Protein AF-A0A970M542-F1 (afdb_monomer_lite)

Sequence (84 aa):
MNELAQYLLENLFVDFQGEVTTDAVRAFLRHDESADSRALLQKIIEEKGIDELLEVLADLLTQEIGKVLDGPTIRGHLINYSEA

Foldseek 3Di:
DLVVLVVCLVVDFFADPDDDFLVVLLVVLVVDPDPVSVVVNVVCVVVVTCPVVRVVVRVVVSVVVSVVDDSVNSVVVVVVVVVD

Radius of gyration: 18.02 Å; chains: 1; bounding box: 34×23×47 Å

Structure (mmCIF, N/CA/C/O backbone):
data_AF-A0A970M542-F1
#
_entry.id   AF-A0A970M542-F1
#
loop_
_atom_site.group_PDB
_atom_site.id
_atom_site.type_symbol
_atom_site.label_atom_id
_atom_site.label_alt_id
_atom_site.label_comp_id
_atom_site.label_asym_id
_atom_site.label_entity_id
_atom_site.label_seq_id
_atom_site.pdbx_PDB_ins_code
_atom_site.Cartn_x
_atom_site.Cartn_y
_atom_site.Cartn_z
_atom_site.occupancy
_atom_site.B_iso_or_equiv
_atom_site.auth_seq_id
_atom_site.auth_comp_id
_atom_site.auth_asym_id
_atom_site.auth_atom_id
_atom_site.pdbx_PDB_model_num
ATOM 1 N N . MET A 1 1 ? 13.094 1.014 -25.163 1.00 87.38 1 MET A N 1
ATOM 2 C CA . MET A 1 1 ? 12.911 0.284 -23.885 1.00 87.38 1 MET A CA 1
ATOM 3 C C . MET A 1 1 ? 13.108 1.165 -22.664 1.00 87.38 1 MET A C 1
ATOM 5 O O . MET A 1 1 ? 12.304 1.030 -21.762 1.00 87.38 1 MET A O 1
ATOM 9 N N . ASN A 1 2 ? 14.098 2.064 -22.618 1.00 92.31 2 ASN A N 1
ATOM 10 C CA . ASN A 1 2 ? 14.267 2.956 -21.458 1.00 92.31 2 ASN A CA 1
ATOM 11 C C . ASN A 1 2 ? 13.055 3.882 -21.254 1.00 92.31 2 ASN A C 1
ATOM 13 O O . ASN A 1 2 ? 12.529 3.949 -20.155 1.00 92.31 2 ASN A O 1
ATOM 17 N N . GLU A 1 3 ? 12.559 4.512 -22.323 1.00 94.75 3 GLU A N 1
ATOM 18 C CA . GLU A 1 3 ? 11.349 5.353 -22.268 1.00 94.75 3 GLU A CA 1
ATOM 19 C C . GLU A 1 3 ? 10.099 4.554 -21.872 1.00 94.75 3 GLU A C 1
ATOM 21 O O . GLU A 1 3 ? 9.320 5.003 -21.044 1.00 94.75 3 GLU A O 1
ATOM 26 N N . LEU A 1 4 ? 9.943 3.334 -22.401 1.00 94.81 4 LEU A N 1
ATOM 27 C CA . LEU A 1 4 ? 8.860 2.428 -22.002 1.00 94.81 4 LEU A CA 1
ATOM 28 C C . LEU A 1 4 ? 8.959 2.050 -20.518 1.00 94.81 4 LEU A C 1
ATOM 30 O O . LEU A 1 4 ? 7.954 2.055 -19.823 1.00 94.81 4 LEU A O 1
ATOM 34 N N . ALA A 1 5 ? 10.158 1.735 -20.027 1.00 93.88 5 ALA A N 1
ATOM 35 C CA . ALA A 1 5 ? 10.377 1.387 -18.628 1.00 93.88 5 ALA A CA 1
ATOM 36 C C . ALA A 1 5 ? 10.044 2.558 -17.693 1.00 93.88 5 ALA A C 1
ATOM 38 O O . ALA A 1 5 ? 9.382 2.351 -16.682 1.00 93.88 5 ALA A O 1
ATOM 39 N N . GLN A 1 6 ? 10.446 3.775 -18.067 1.00 91.75 6 GLN A N 1
ATOM 40 C CA . GLN A 1 6 ? 10.104 4.989 -17.330 1.00 91.75 6 GLN A CA 1
ATOM 41 C C . GLN A 1 6 ? 8.593 5.234 -17.325 1.00 91.75 6 GLN A C 1
ATOM 43 O O . GLN A 1 6 ? 8.014 5.444 -16.266 1.00 91.75 6 GLN A O 1
ATOM 48 N N . TYR A 1 7 ? 7.945 5.129 -18.488 1.00 93.44 7 TYR A N 1
ATOM 49 C CA . TYR A 1 7 ? 6.497 5.271 -18.595 1.00 93.44 7 TYR A CA 1
ATOM 50 C C . TYR A 1 7 ? 5.759 4.262 -17.705 1.00 93.44 7 TYR A C 1
ATOM 52 O O . TYR A 1 7 ? 4.856 4.634 -16.967 1.00 93.44 7 TYR A O 1
ATOM 60 N N . LEU A 1 8 ? 6.157 2.988 -17.722 1.00 92.69 8 LEU A N 1
ATOM 61 C CA . LEU A 1 8 ? 5.533 1.965 -16.879 1.00 92.69 8 LEU A CA 1
ATOM 62 C C . LEU A 1 8 ? 5.752 2.223 -15.384 1.00 92.69 8 LEU A C 1
ATOM 64 O O . LEU A 1 8 ? 4.839 1.988 -14.602 1.00 92.69 8 LEU A O 1
ATOM 68 N N . LEU A 1 9 ? 6.929 2.722 -14.993 1.00 89.19 9 LEU A N 1
ATOM 69 C CA . LEU A 1 9 ? 7.222 3.083 -13.605 1.00 89.19 9 LEU A CA 1
ATOM 70 C C . LEU A 1 9 ? 6.350 4.254 -13.127 1.00 89.19 9 LEU A C 1
ATOM 72 O O . LEU A 1 9 ? 5.796 4.194 -12.037 1.00 89.19 9 LEU A O 1
ATOM 76 N N . GLU A 1 10 ? 6.187 5.290 -13.951 1.00 88.88 10 GLU A N 1
ATOM 77 C CA . GLU A 1 10 ? 5.341 6.457 -13.647 1.00 88.88 10 GLU A CA 1
ATOM 78 C C . GLU A 1 10 ? 3.849 6.118 -13.568 1.00 88.88 10 GLU A C 1
ATOM 80 O O . GLU A 1 10 ? 3.088 6.823 -12.912 1.00 88.88 10 GLU A O 1
ATOM 85 N N . ASN A 1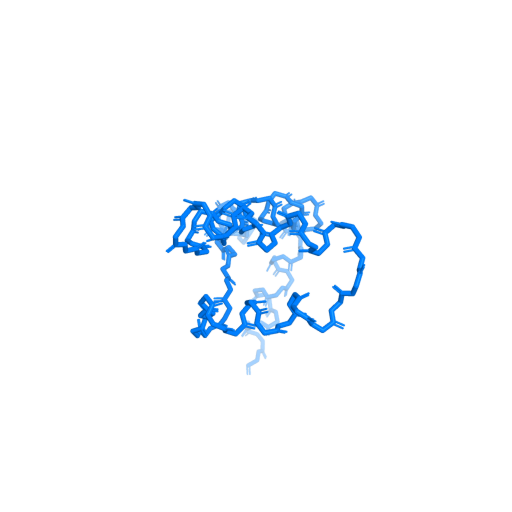 11 ? 3.430 5.044 -14.239 1.00 90.25 11 ASN A N 1
ATOM 86 C CA . ASN A 1 11 ? 2.045 4.576 -14.256 1.00 90.25 11 ASN A CA 1
ATOM 87 C C . ASN A 1 11 ? 1.826 3.361 -13.339 1.00 90.25 11 ASN A C 1
ATOM 89 O O . ASN A 1 11 ? 0.776 2.720 -13.408 1.00 90.25 11 ASN A O 1
ATOM 93 N N . LEU A 1 12 ? 2.805 3.018 -12.497 1.00 88.56 12 LEU A N 1
ATOM 94 C CA . LEU A 1 12 ? 2.674 1.933 -11.537 1.00 88.56 12 LEU A CA 1
ATOM 95 C C . LEU A 1 12 ? 1.705 2.345 -10.424 1.00 88.56 12 LEU A C 1
ATOM 97 O O . LEU A 1 12 ? 1.920 3.340 -9.737 1.00 88.56 12 LEU A O 1
ATOM 101 N N . PHE A 1 13 ? 0.667 1.538 -10.226 1.00 85.06 13 PHE A N 1
ATOM 102 C CA . PHE A 1 13 ? -0.288 1.687 -9.135 1.00 85.06 13 PHE A CA 1
ATOM 103 C C . PHE A 1 13 ? -0.138 0.514 -8.167 1.00 85.06 13 PHE A C 1
ATOM 105 O O . PHE A 1 13 ? -0.096 -0.642 -8.598 1.00 85.06 13 PHE A O 1
ATOM 112 N N . VAL A 1 14 ? -0.030 0.811 -6.872 1.00 87.38 14 VAL A N 1
ATOM 113 C CA . VAL A 1 14 ? 0.040 -0.195 -5.808 1.00 87.38 14 VAL A CA 1
ATOM 114 C C . VAL A 1 14 ? -1.295 -0.211 -5.087 1.00 87.38 14 VAL A C 1
ATOM 116 O O . VAL A 1 14 ? -1.798 0.835 -4.697 1.00 87.38 14 VAL A O 1
ATOM 119 N N . ASP A 1 15 ? -1.843 -1.404 -4.896 1.00 87.19 15 ASP A N 1
ATOM 120 C CA . ASP A 1 15 ? -3.108 -1.608 -4.200 1.00 87.19 15 ASP A CA 1
ATOM 121 C C . ASP A 1 15 ? -3.036 -2.870 -3.333 1.00 87.19 15 ASP A C 1
ATOM 123 O O . ASP A 1 15 ? -2.163 -3.730 -3.516 1.00 87.19 15 ASP A O 1
ATOM 127 N N . PHE A 1 16 ? -3.961 -2.996 -2.388 1.00 89.19 16 PHE A N 1
ATOM 128 C CA . PHE A 1 16 ? -4.099 -4.186 -1.563 1.00 89.19 16 PHE A CA 1
ATOM 129 C C . PHE A 1 16 ? -4.821 -5.295 -2.332 1.00 89.19 16 PHE A C 1
ATOM 131 O O . PHE A 1 16 ? -5.847 -5.091 -2.974 1.00 89.19 16 PHE A O 1
ATOM 138 N N . GLN A 1 17 ? -4.279 -6.511 -2.268 1.00 87.19 17 GLN A N 1
ATOM 139 C CA . GLN A 1 17 ? -4.850 -7.650 -2.977 1.00 87.19 17 GLN A CA 1
ATOM 140 C C . GLN A 1 17 ? -6.102 -8.193 -2.273 1.00 87.19 17 GLN A C 1
ATOM 142 O O . GLN A 1 17 ? -6.075 -8.497 -1.081 1.00 87.19 17 GLN A O 1
ATOM 147 N N . GLY A 1 18 ? -7.147 -8.470 -3.057 1.00 85.25 18 GLY A N 1
ATOM 148 C CA . GLY A 1 18 ? -8.359 -9.139 -2.581 1.00 85.25 18 GLY A CA 1
ATOM 149 C C . GLY A 1 18 ? -9.307 -8.201 -1.835 1.00 85.25 18 GLY A C 1
ATOM 150 O O . GLY A 1 18 ? -9.210 -6.985 -1.943 1.00 85.25 18 GLY A O 1
ATOM 151 N N . GLU A 1 19 ? -10.257 -8.776 -1.097 1.00 88.75 19 GLU A N 1
ATOM 152 C CA . GLU A 1 19 ? -11.211 -7.998 -0.307 1.00 88.75 19 GLU A CA 1
ATOM 153 C C . GLU A 1 19 ? -10.663 -7.789 1.111 1.00 88.75 19 GLU A C 1
ATOM 155 O O . GLU A 1 19 ? -10.770 -8.661 1.979 1.00 88.75 19 GLU A O 1
ATOM 160 N N . VAL A 1 20 ? -10.053 -6.627 1.353 1.00 93.94 20 VAL A N 1
ATOM 161 C CA . VAL A 1 20 ? -9.721 -6.195 2.713 1.00 93.94 20 VAL A CA 1
ATOM 162 C C . VAL A 1 20 ? -10.988 -5.619 3.335 1.00 93.94 20 VAL A C 1
ATOM 164 O O . VAL A 1 20 ? -11.481 -4.580 2.911 1.00 93.94 20 VAL A O 1
ATOM 167 N N . THR A 1 21 ? -11.539 -6.303 4.338 1.00 95.62 21 THR A N 1
ATOM 168 C CA . THR A 1 21 ? -12.782 -5.879 4.997 1.00 95.62 21 THR A CA 1
ATOM 169 C C . THR A 1 21 ? -12.506 -5.195 6.329 1.00 95.62 21 THR A C 1
ATOM 171 O O . THR A 1 21 ? -11.573 -5.547 7.058 1.00 95.62 21 THR A O 1
ATOM 174 N N . THR A 1 22 ? -13.373 -4.251 6.705 1.00 96.50 22 THR A N 1
ATOM 175 C CA . THR A 1 22 ? -13.311 -3.595 8.020 1.00 96.50 22 THR A CA 1
ATOM 176 C C . THR A 1 22 ? -13.338 -4.611 9.164 1.00 96.50 22 THR A C 1
ATOM 178 O O . THR A 1 22 ? -12.611 -4.453 10.144 1.00 96.50 22 THR A O 1
ATOM 181 N N . ASP A 1 23 ? -14.138 -5.672 9.048 1.00 96.19 23 ASP A N 1
ATOM 182 C CA . ASP A 1 23 ? -14.244 -6.697 10.087 1.00 96.19 23 ASP A CA 1
ATOM 183 C C . ASP A 1 23 ? -12.953 -7.504 10.248 1.00 96.19 23 ASP A C 1
ATOM 185 O O . ASP A 1 23 ? -12.531 -7.743 11.383 1.00 96.19 23 ASP A O 1
ATOM 189 N N . ALA A 1 24 ? -12.283 -7.855 9.144 1.00 95.94 24 ALA A N 1
ATOM 190 C CA . ALA A 1 24 ? -10.988 -8.526 9.192 1.00 95.94 24 ALA A CA 1
ATOM 191 C C . ALA A 1 24 ? -9.928 -7.644 9.869 1.00 95.94 24 ALA A C 1
ATOM 193 O O . ALA A 1 24 ? -9.271 -8.089 10.811 1.00 95.94 24 ALA A O 1
ATOM 194 N N . VAL A 1 25 ? -9.810 -6.376 9.459 1.00 96.38 25 VAL A N 1
ATOM 195 C CA . VAL A 1 25 ? -8.843 -5.431 10.050 1.00 96.38 25 VAL A CA 1
ATOM 196 C C . VAL A 1 25 ? -9.110 -5.239 11.547 1.00 96.38 25 VAL A C 1
ATOM 198 O O . VAL A 1 25 ? -8.193 -5.333 12.363 1.00 96.38 25 VAL A O 1
ATOM 201 N N . ARG A 1 26 ? -10.375 -5.054 11.946 1.00 96.38 26 ARG A N 1
ATOM 202 C CA . ARG A 1 26 ? -10.757 -4.944 13.364 1.00 96.38 26 ARG A CA 1
ATOM 203 C C . ARG A 1 26 ? -10.423 -6.203 14.161 1.00 96.38 26 ARG A C 1
ATOM 205 O O . ARG A 1 26 ? -10.050 -6.084 15.326 1.00 96.38 26 ARG A O 1
ATOM 212 N N . ALA A 1 27 ? -10.581 -7.391 13.577 1.00 96.12 27 ALA A N 1
ATOM 213 C CA . ALA A 1 27 ? -10.226 -8.641 14.242 1.00 96.12 27 ALA A CA 1
ATOM 214 C C . ALA A 1 27 ? -8.724 -8.696 14.551 1.00 96.12 27 ALA A C 1
ATOM 2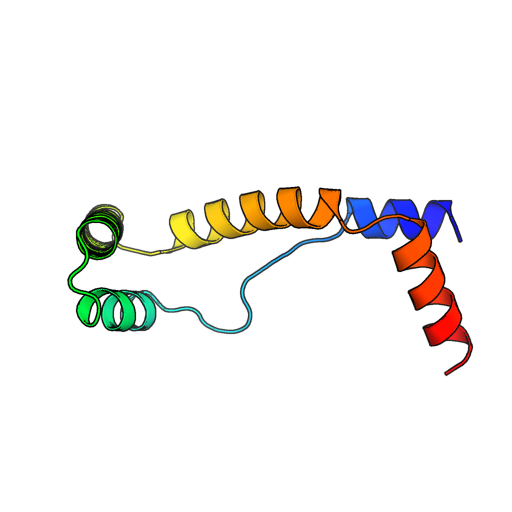16 O O . ALA A 1 27 ? -8.365 -8.962 15.696 1.00 96.12 27 ALA A O 1
ATOM 217 N N 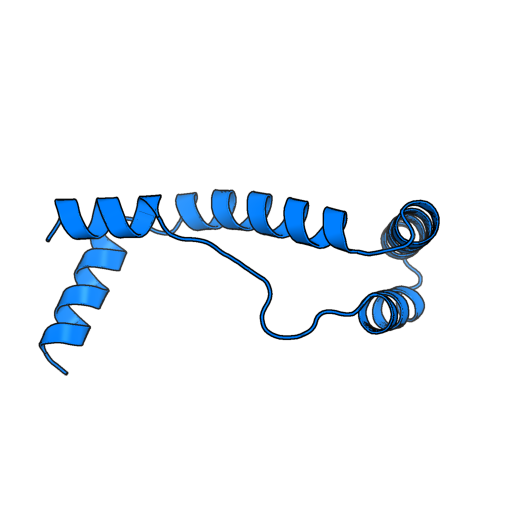. PHE A 1 28 ? -7.862 -8.350 13.588 1.00 96.69 28 PHE A N 1
ATOM 218 C CA . PHE A 1 28 ? -6.415 -8.268 13.820 1.00 96.69 28 PHE A CA 1
ATOM 219 C C . PHE A 1 28 ? -6.059 -7.273 14.930 1.00 96.69 28 PHE A C 1
ATOM 221 O O . PHE A 1 28 ? -5.338 -7.638 15.855 1.00 96.69 28 PHE A O 1
ATOM 228 N N . LEU A 1 29 ? -6.621 -6.058 14.901 1.00 97.12 29 LEU A N 1
ATOM 229 C CA . LEU A 1 29 ? -6.318 -5.033 15.910 1.00 97.12 29 LEU A CA 1
ATOM 230 C C . LEU A 1 29 ? -6.776 -5.430 17.322 1.00 97.12 29 LEU A C 1
ATOM 232 O O . LEU A 1 29 ? -6.116 -5.112 18.305 1.00 97.12 29 LEU A O 1
ATOM 236 N N . ARG A 1 30 ? -7.880 -6.175 17.456 1.00 94.56 30 ARG A N 1
ATOM 237 C CA . ARG A 1 30 ? -8.360 -6.653 18.767 1.00 94.56 30 ARG A CA 1
ATOM 238 C C . ARG A 1 30 ? -7.452 -7.699 19.413 1.00 94.56 30 ARG A C 1
ATOM 240 O O . ARG A 1 30 ? -7.534 -7.876 20.625 1.00 94.56 30 ARG A O 1
ATOM 247 N N . HIS A 1 31 ? -6.634 -8.400 18.633 1.00 93.69 31 HIS A N 1
ATOM 248 C CA . HIS A 1 31 ? -5.675 -9.374 19.156 1.00 93.69 31 HIS A CA 1
ATOM 249 C C . HIS A 1 31 ? -4.356 -8.733 19.618 1.00 93.69 31 HIS A C 1
ATOM 251 O O . HIS A 1 31 ? -3.527 -9.425 20.204 1.00 93.69 31 HIS A O 1
ATOM 257 N N . ASP A 1 32 ? -4.175 -7.429 19.390 1.00 94.56 32 ASP A N 1
ATOM 258 C CA . ASP A 1 32 ? -2.983 -6.669 19.758 1.00 94.56 32 ASP A CA 1
ATOM 259 C C . ASP A 1 32 ? -3.317 -5.643 20.859 1.00 94.56 32 ASP A C 1
ATOM 261 O O . ASP A 1 32 ? -4.092 -4.705 20.663 1.00 94.56 32 ASP A O 1
ATOM 265 N N . GLU A 1 33 ? -2.724 -5.829 22.045 1.00 92.19 33 GLU A N 1
ATOM 266 C CA . GLU A 1 33 ? -2.950 -4.984 23.227 1.00 92.19 33 GLU A CA 1
ATOM 267 C C . GLU A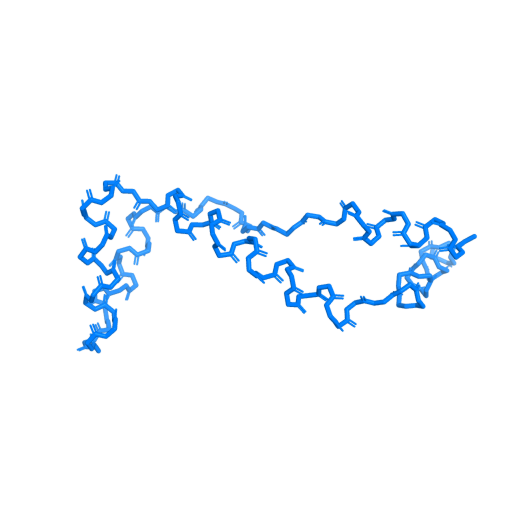 1 33 ? -2.115 -3.688 23.245 1.00 92.19 33 GLU A C 1
ATOM 269 O O . GLU A 1 33 ? -2.153 -2.934 24.229 1.00 92.19 33 GLU A O 1
ATOM 274 N N . SER A 1 34 ? -1.349 -3.406 22.189 1.00 98.00 34 SER A N 1
ATOM 275 C CA . SER A 1 34 ? -0.543 -2.191 22.084 1.00 98.00 34 SER A CA 1
ATOM 276 C C . SER A 1 34 ? -1.401 -0.922 22.073 1.00 98.00 34 SER A C 1
ATOM 278 O O . SER A 1 34 ? -2.582 -0.907 21.710 1.00 98.00 34 SER A O 1
ATOM 280 N N . ALA A 1 35 ? -0.800 0.187 22.512 1.00 97.06 35 ALA A N 1
ATOM 281 C CA . ALA A 1 35 ? -1.465 1.487 22.483 1.00 97.06 35 ALA A CA 1
ATOM 282 C C . ALA A 1 35 ? -1.795 1.922 21.045 1.00 97.06 35 ALA A C 1
ATOM 284 O O . ALA A 1 35 ? -2.892 2.428 20.810 1.00 97.06 35 ALA A O 1
ATOM 285 N N . ASP A 1 36 ? -0.889 1.652 20.104 1.00 97.38 36 ASP A N 1
ATOM 286 C CA . ASP A 1 36 ? -1.033 2.022 18.695 1.00 97.38 36 ASP A CA 1
ATOM 287 C C . ASP A 1 36 ? -2.166 1.239 18.019 1.00 97.38 36 ASP A C 1
ATOM 289 O O . ASP A 1 36 ? -2.990 1.834 17.322 1.00 97.38 36 ASP A O 1
ATOM 293 N N . SER A 1 37 ? -2.292 -0.067 18.302 1.00 97.69 37 SER A N 1
ATOM 294 C CA . SER A 1 37 ? -3.408 -0.883 17.801 1.00 97.69 37 SER A CA 1
ATOM 295 C C . SER A 1 37 ? -4.764 -0.358 18.286 1.00 97.69 37 SER A C 1
ATOM 297 O O . SER A 1 37 ? -5.695 -0.173 17.496 1.00 97.69 37 SER A O 1
ATOM 299 N N . ARG A 1 38 ? -4.873 -0.031 19.583 1.00 97.44 38 ARG A N 1
ATOM 300 C CA . ARG A 1 38 ? -6.099 0.557 20.152 1.00 97.44 38 ARG A CA 1
ATOM 301 C C . ARG A 1 38 ? -6.444 1.905 19.521 1.00 97.44 38 ARG A C 1
ATOM 303 O O . ARG A 1 38 ? -7.619 2.158 19.260 1.00 97.44 38 ARG A O 1
ATOM 310 N N . ALA A 1 39 ? -5.447 2.753 19.277 1.00 97.94 39 ALA A N 1
ATOM 311 C CA . ALA A 1 39 ? -5.646 4.054 18.647 1.00 97.94 39 ALA A CA 1
ATOM 312 C C . ALA A 1 39 ? -6.154 3.912 17.204 1.00 97.94 39 ALA A C 1
ATOM 314 O O . ALA A 1 39 ? -7.131 4.563 16.830 1.00 97.94 39 ALA A O 1
ATOM 315 N N . LEU A 1 40 ? -5.551 3.017 16.415 1.00 97.88 40 LEU A N 1
ATOM 316 C CA . LEU A 1 40 ? -5.995 2.758 15.047 1.00 97.88 40 LEU A CA 1
ATOM 317 C C . LEU A 1 40 ? -7.406 2.157 15.011 1.00 97.88 40 LEU A C 1
ATOM 319 O O . LEU A 1 40 ? -8.239 2.582 14.213 1.00 97.88 40 LEU A O 1
ATOM 323 N N . LEU A 1 41 ? -7.709 1.214 15.908 1.00 97.75 41 LEU A N 1
ATOM 324 C CA . LEU A 1 41 ? -9.044 0.625 16.014 1.00 97.75 41 LEU A CA 1
ATOM 325 C C . LEU A 1 41 ? -10.108 1.687 16.315 1.00 97.75 41 LEU A C 1
ATOM 327 O O . LEU A 1 41 ? -11.183 1.664 15.715 1.00 97.75 41 LEU A O 1
ATOM 331 N N . GLN A 1 42 ? -9.807 2.612 17.228 1.00 97.31 42 GLN A N 1
ATOM 332 C CA . GLN A 1 42 ? -10.696 3.718 17.570 1.00 97.31 42 GLN A CA 1
ATOM 333 C C . GLN A 1 42 ? -10.949 4.627 16.358 1.00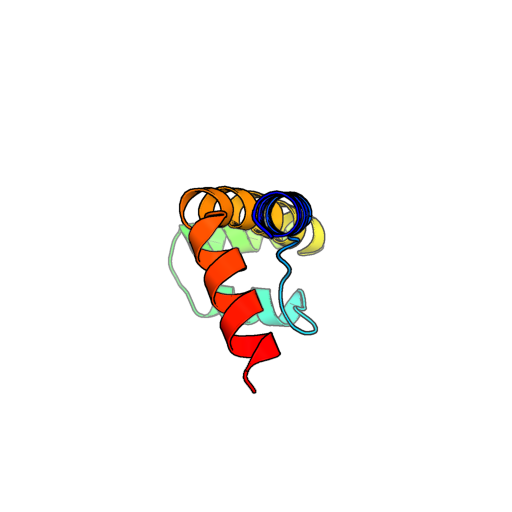 97.31 42 GLN A C 1
ATOM 335 O O . GLN A 1 42 ? -12.104 4.920 16.052 1.00 97.31 42 GLN A O 1
ATOM 340 N N . LYS A 1 43 ? -9.897 4.983 15.612 1.00 97.56 43 LYS A N 1
ATOM 341 C CA . LYS A 1 43 ? -10.007 5.785 14.386 1.00 97.56 43 LYS A CA 1
ATOM 342 C C . LYS A 1 43 ? -10.896 5.114 13.324 1.00 97.56 43 LYS A C 1
ATOM 344 O O . LYS A 1 43 ? -11.830 5.732 12.830 1.00 97.56 43 LYS A O 1
ATOM 349 N N . ILE A 1 44 ? -10.711 3.813 13.075 1.00 97.44 44 ILE A N 1
ATOM 350 C CA . ILE A 1 44 ? -11.549 3.015 12.150 1.00 97.44 44 ILE A CA 1
ATOM 351 C C . ILE A 1 44 ? -13.029 2.982 12.581 1.00 97.44 44 ILE A C 1
ATOM 353 O O . ILE A 1 44 ? -13.942 2.826 11.764 1.00 97.44 44 ILE A O 1
ATOM 357 N N . ILE A 1 45 ? -13.310 3.049 13.885 1.00 95.75 45 ILE A N 1
ATOM 358 C CA . ILE A 1 45 ? -14.687 3.129 14.391 1.00 95.75 45 ILE A CA 1
ATOM 359 C C . ILE A 1 45 ? -15.280 4.513 14.105 1.00 95.75 45 ILE A C 1
ATOM 361 O O . ILE A 1 45 ? -16.420 4.590 13.645 1.00 95.75 45 ILE A O 1
ATOM 365 N N . GLU A 1 46 ? -14.519 5.581 14.345 1.00 97.31 46 GLU A N 1
ATOM 366 C CA . GLU A 1 46 ? -14.924 6.973 14.103 1.00 97.31 46 GLU A CA 1
ATOM 367 C C . GLU A 1 46 ? -15.182 7.251 12.616 1.00 97.31 46 GLU A C 1
ATOM 369 O O . GLU A 1 46 ? -16.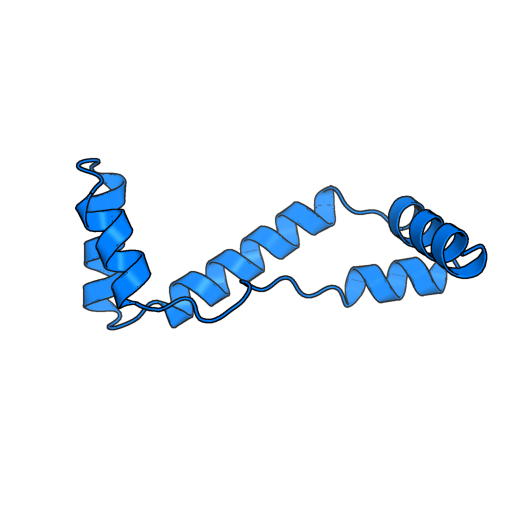206 7.843 12.269 1.00 97.31 46 GLU A O 1
ATOM 374 N N . GLU A 1 47 ? -14.317 6.735 11.744 1.00 96.62 47 GLU A N 1
ATOM 375 C CA . GLU A 1 47 ? -14.405 6.853 10.280 1.00 96.62 47 GLU A CA 1
ATOM 376 C C . GLU A 1 47 ? -15.415 5.877 9.659 1.00 96.62 47 GLU A C 1
ATOM 378 O O . GLU A 1 47 ? -15.746 5.975 8.481 1.00 96.62 47 GLU A O 1
ATOM 383 N N . LYS A 1 48 ? -15.972 4.961 10.465 1.00 96.12 48 LYS A N 1
ATOM 384 C CA . LYS A 1 48 ? -16.965 3.950 10.060 1.00 96.12 48 LYS A CA 1
ATOM 385 C C . LYS A 1 48 ? -16.504 3.025 8.929 1.00 96.12 48 LYS A C 1
ATOM 387 O O . LYS A 1 48 ? -17.344 2.430 8.258 1.00 96.12 48 LYS A O 1
ATOM 392 N N . GLY A 1 49 ? -15.203 2.840 8.763 1.00 96.06 49 GLY A N 1
ATOM 393 C CA . GLY A 1 49 ? -14.663 2.053 7.666 1.00 96.06 49 GLY A CA 1
ATOM 394 C C . GLY A 1 49 ? -13.146 2.064 7.650 1.00 96.06 49 GLY A C 1
ATOM 395 O O . GLY A 1 49 ? -12.508 2.549 8.582 1.00 96.06 49 GLY A O 1
ATOM 396 N N . ILE A 1 50 ? -12.589 1.482 6.593 1.00 97.06 50 ILE A N 1
ATOM 397 C CA . ILE A 1 50 ? -11.141 1.424 6.355 1.00 97.06 50 ILE A CA 1
ATOM 398 C C . ILE A 1 50 ? -10.756 2.012 4.997 1.00 97.06 50 ILE A C 1
ATOM 400 O O . ILE A 1 50 ? -9.598 1.908 4.618 1.00 97.06 50 ILE A O 1
ATOM 404 N N . ASP A 1 51 ? -11.698 2.607 4.269 1.00 94.75 51 ASP A N 1
ATOM 405 C CA . ASP A 1 51 ? -11.472 3.045 2.890 1.00 94.75 51 ASP A CA 1
ATOM 406 C C . ASP A 1 51 ? -10.353 4.097 2.839 1.00 94.75 51 ASP A C 1
ATOM 408 O O . ASP A 1 51 ? -9.332 3.877 2.194 1.00 94.75 51 ASP A O 1
ATOM 412 N N . GLU A 1 52 ? -10.457 5.157 3.651 1.00 94.62 52 GLU A N 1
ATOM 413 C CA . GLU A 1 52 ? -9.412 6.186 3.769 1.00 94.62 52 GLU A CA 1
ATOM 414 C C . GLU A 1 52 ? -8.079 5.609 4.279 1.00 94.62 52 GLU A C 1
ATOM 416 O O . GLU A 1 52 ? -7.008 6.002 3.819 1.00 94.62 52 GLU A O 1
ATOM 421 N N . LEU A 1 53 ? -8.120 4.640 5.203 1.00 95.56 53 LEU A N 1
ATOM 422 C CA . LEU A 1 53 ? -6.913 3.963 5.686 1.00 95.56 53 LEU A CA 1
ATOM 423 C C . LEU A 1 53 ? -6.176 3.258 4.540 1.00 95.56 53 LEU A C 1
ATOM 425 O O . LEU A 1 53 ? -4.953 3.365 4.454 1.00 95.56 53 LEU A O 1
ATOM 429 N N . LEU A 1 54 ? -6.901 2.521 3.697 1.00 95.00 54 LEU A N 1
ATOM 430 C CA . LEU A 1 54 ? -6.317 1.785 2.580 1.00 95.00 54 LEU A CA 1
ATOM 431 C C . LEU A 1 54 ? -5.813 2.734 1.494 1.00 95.00 54 LEU A C 1
ATOM 433 O O . LEU A 1 54 ? -4.691 2.550 1.035 1.00 95.00 54 LEU A O 1
ATOM 437 N N . GLU A 1 55 ? -6.578 3.769 1.147 1.00 93.25 55 GLU A N 1
ATOM 438 C CA . GLU A 1 55 ? -6.164 4.785 0.170 1.00 93.25 55 GLU A CA 1
ATOM 439 C C . GLU A 1 55 ? -4.859 5.468 0.597 1.00 93.25 55 GLU A C 1
ATOM 441 O O . GLU A 1 55 ? -3.864 5.445 -0.130 1.00 93.25 55 GLU A O 1
ATOM 446 N N . VAL A 1 56 ? -4.816 5.994 1.825 1.00 94.38 56 VAL A N 1
ATOM 447 C CA . VAL A 1 56 ? -3.628 6.681 2.347 1.00 94.38 56 VAL A CA 1
ATOM 448 C C . VAL A 1 56 ? -2.432 5.736 2.414 1.00 94.38 56 VAL A C 1
ATOM 450 O O . VAL A 1 56 ? -1.310 6.122 2.078 1.00 94.38 56 VAL A O 1
ATOM 453 N N . LEU A 1 57 ? -2.638 4.494 2.854 1.00 95.00 57 LEU A N 1
ATOM 454 C CA . LEU A 1 57 ? -1.541 3.543 2.967 1.00 95.00 57 LEU A CA 1
ATOM 455 C C . LEU A 1 57 ? -1.018 3.115 1.588 1.00 95.00 57 LEU A C 1
ATOM 457 O O . LEU A 1 57 ? 0.197 3.015 1.421 1.00 95.00 57 LEU A O 1
ATOM 461 N N . ALA A 1 58 ? -1.893 2.915 0.601 1.00 93.38 58 ALA A N 1
ATOM 462 C CA . ALA A 1 58 ? -1.514 2.610 -0.777 1.00 93.38 58 ALA A CA 1
ATOM 463 C C . ALA A 1 58 ? -0.692 3.748 -1.406 1.00 93.38 58 ALA A C 1
ATOM 465 O O . ALA A 1 58 ? 0.362 3.495 -1.999 1.00 93.38 58 ALA A O 1
ATOM 466 N N . ASP A 1 59 ? -1.100 5.002 -1.200 1.00 91.12 59 ASP A N 1
ATOM 467 C CA . ASP A 1 59 ? -0.373 6.179 -1.686 1.00 91.12 59 ASP A CA 1
ATOM 468 C C . ASP A 1 59 ? 1.029 6.285 -1.072 1.00 91.12 59 ASP A C 1
ATOM 470 O O . ASP A 1 59 ? 2.020 6.502 -1.778 1.00 91.12 59 ASP A O 1
ATOM 474 N N . LEU A 1 60 ? 1.136 6.103 0.248 1.00 93.00 60 LEU A N 1
ATOM 475 C CA . LEU A 1 60 ? 2.420 6.143 0.950 1.00 93.00 60 LEU A CA 1
ATOM 476 C C . LEU A 1 60 ? 3.341 5.003 0.500 1.00 93.00 60 LEU A C 1
ATOM 478 O O . LEU A 1 60 ? 4.524 5.226 0.239 1.00 93.00 60 LEU A O 1
ATOM 482 N N . LEU A 1 61 ? 2.806 3.789 0.360 1.00 91.69 61 LEU A N 1
ATOM 483 C CA . LEU A 1 61 ? 3.574 2.637 -0.111 1.00 91.69 61 LEU A CA 1
ATOM 484 C C . LEU A 1 61 ? 4.035 2.813 -1.559 1.00 91.69 61 LEU A C 1
ATOM 486 O O . LEU A 1 61 ? 5.181 2.488 -1.860 1.00 91.69 61 LEU A O 1
ATOM 490 N N . THR A 1 62 ? 3.198 3.371 -2.436 1.00 88.75 62 THR A N 1
ATOM 491 C CA . THR A 1 62 ? 3.573 3.683 -3.825 1.00 88.75 62 THR A CA 1
ATOM 492 C C . THR A 1 62 ? 4.779 4.622 -3.869 1.00 88.75 62 THR A C 1
ATOM 494 O O . THR A 1 62 ? 5.728 4.380 -4.617 1.00 88.75 62 THR A O 1
ATOM 497 N N . GLN A 1 63 ? 4.798 5.653 -3.017 1.00 87.31 63 GLN A N 1
ATOM 498 C CA . GLN A 1 63 ? 5.926 6.584 -2.920 1.00 87.31 63 GLN A CA 1
ATOM 499 C C . GLN A 1 63 ? 7.206 5.907 -2.415 1.00 87.31 63 GLN A C 1
ATOM 501 O O . GLN A 1 63 ? 8.280 6.161 -2.958 1.00 87.31 63 GLN A O 1
ATOM 506 N N . GLU A 1 64 ? 7.120 5.046 -1.398 1.00 89.38 64 GLU A N 1
ATOM 507 C CA . GLU A 1 64 ? 8.290 4.311 -0.897 1.00 89.38 64 GLU A CA 1
ATOM 508 C C . GLU A 1 64 ? 8.816 3.297 -1.922 1.00 89.38 64 GLU A C 1
ATOM 510 O O . GLU A 1 64 ? 10.025 3.202 -2.137 1.00 89.38 64 GLU A O 1
ATOM 515 N N . ILE A 1 65 ? 7.922 2.587 -2.613 1.00 87.81 65 ILE A N 1
ATOM 516 C CA . ILE A 1 65 ? 8.278 1.639 -3.673 1.00 87.81 65 ILE A CA 1
ATOM 517 C C . ILE A 1 65 ? 8.966 2.364 -4.835 1.00 87.81 65 ILE A C 1
ATOM 519 O O . ILE A 1 65 ? 9.993 1.890 -5.322 1.00 87.81 65 ILE A O 1
ATOM 523 N N . GLY A 1 66 ? 8.473 3.541 -5.229 1.00 80.88 66 GLY A N 1
ATOM 524 C CA . GLY A 1 66 ? 9.077 4.367 -6.279 1.00 80.88 66 GLY A CA 1
ATOM 525 C C . GLY A 1 66 ? 10.500 4.854 -5.972 1.00 80.88 66 GLY A C 1
ATOM 526 O O . GLY A 1 66 ? 11.228 5.216 -6.890 1.00 80.88 66 GLY A O 1
ATOM 527 N N . LYS A 1 67 ? 10.940 4.834 -4.704 1.00 82.50 67 LYS A N 1
ATOM 528 C CA . LYS A 1 67 ? 12.341 5.128 -4.338 1.00 82.50 67 LYS A CA 1
ATOM 529 C C . LYS A 1 67 ? 13.284 3.957 -4.607 1.00 82.50 67 LYS A C 1
ATOM 531 O O . LYS A 1 67 ? 14.491 4.166 -4.704 1.00 82.50 67 LYS A O 1
ATOM 536 N N . VAL A 1 68 ? 12.752 2.736 -4.656 1.00 83.62 68 VAL A N 1
ATOM 537 C CA . VAL A 1 68 ? 13.531 1.495 -4.783 1.00 83.62 68 VAL A CA 1
ATOM 538 C C . VAL A 1 68 ? 13.426 0.911 -6.192 1.00 83.62 68 VAL A C 1
ATOM 540 O O . VAL A 1 68 ? 14.405 0.364 -6.693 1.00 83.62 68 VAL A O 1
ATOM 543 N N . LEU A 1 69 ? 12.264 1.027 -6.842 1.00 87.56 69 LEU A N 1
ATOM 544 C CA . LEU A 1 69 ? 12.077 0.612 -8.230 1.00 87.56 69 LEU A CA 1
ATOM 545 C C . LEU A 1 69 ? 12.594 1.683 -9.188 1.00 87.56 69 LEU A C 1
ATOM 547 O O . LEU A 1 69 ? 12.182 2.838 -9.132 1.00 87.56 69 LEU A O 1
ATOM 551 N N . ASP A 1 70 ? 13.466 1.274 -10.108 1.00 87.88 70 ASP A N 1
ATOM 552 C CA . ASP A 1 70 ? 14.071 2.151 -11.102 1.00 87.88 70 ASP A CA 1
ATOM 553 C C . ASP A 1 70 ? 13.867 1.646 -12.543 1.00 87.88 70 ASP A C 1
ATOM 555 O O . ASP A 1 70 ? 13.502 0.494 -12.809 1.00 87.88 70 ASP A O 1
ATOM 559 N N . GLY A 1 71 ? 14.099 2.536 -13.513 1.00 88.94 71 GLY A N 1
ATOM 560 C CA . GLY A 1 71 ? 13.994 2.219 -14.941 1.00 88.94 71 GLY A CA 1
ATOM 561 C C . GLY A 1 71 ? 14.835 1.006 -15.385 1.00 88.94 71 GLY A C 1
ATOM 562 O O . GLY A 1 71 ? 14.334 0.189 -16.164 1.00 88.94 71 GLY A O 1
ATOM 563 N N . PRO A 1 72 ? 16.088 0.834 -14.913 1.00 92.06 72 PRO A N 1
ATOM 564 C CA . PRO A 1 72 ? 16.881 -0.372 -15.154 1.00 92.06 72 PRO A CA 1
ATOM 565 C C . PRO A 1 72 ? 16.206 -1.674 -14.714 1.00 92.06 72 PRO A C 1
ATOM 567 O O . PRO A 1 72 ? 16.215 -2.636 -15.487 1.00 92.06 72 PRO A O 1
ATOM 570 N N . THR A 1 73 ? 15.594 -1.703 -13.528 1.00 92.81 73 THR A N 1
ATOM 571 C CA . THR A 1 73 ? 14.879 -2.879 -13.009 1.00 92.81 73 THR A CA 1
ATOM 572 C C . THR A 1 73 ? 13.719 -3.256 -13.925 1.00 92.81 73 THR A C 1
ATOM 574 O O . THR A 1 73 ? 13.650 -4.386 -14.416 1.00 92.81 73 THR A O 1
ATOM 577 N N . ILE A 1 74 ? 12.858 -2.290 -14.259 1.00 93.25 74 ILE A N 1
ATOM 578 C CA . ILE A 1 74 ? 11.720 -2.512 -15.165 1.00 93.25 74 ILE A CA 1
ATOM 579 C C . ILE A 1 74 ? 12.198 -2.974 -16.546 1.00 93.25 74 ILE A C 1
ATOM 581 O O . ILE A 1 74 ? 11.672 -3.936 -17.107 1.00 93.25 74 ILE A O 1
ATOM 585 N N . ARG A 1 75 ? 13.248 -2.348 -17.087 1.00 94.62 75 ARG A N 1
ATOM 586 C CA . ARG A 1 75 ? 13.858 -2.764 -18.356 1.00 94.62 75 ARG A CA 1
ATOM 587 C C . ARG A 1 75 ? 14.347 -4.212 -18.307 1.00 94.62 75 ARG A C 1
ATOM 589 O O . ARG A 1 75 ? 14.144 -4.930 -19.282 1.00 94.62 75 ARG A O 1
ATOM 596 N N . GLY A 1 76 ? 14.996 -4.628 -17.219 1.00 94.88 76 GLY A N 1
ATOM 597 C CA . GLY A 1 76 ? 15.452 -6.006 -17.029 1.00 94.88 76 GLY A CA 1
ATOM 598 C C . GLY A 1 76 ? 14.295 -7.004 -17.077 1.00 94.88 76 GLY A C 1
ATOM 599 O O . GLY A 1 76 ? 14.367 -7.992 -17.804 1.00 94.88 76 GLY A O 1
ATOM 600 N N . HIS A 1 77 ? 13.186 -6.700 -16.400 1.00 94.44 77 HIS A N 1
ATOM 601 C CA . HIS A 1 77 ? 11.982 -7.534 -16.452 1.00 94.44 77 HIS A CA 1
ATOM 602 C C . HIS A 1 77 ? 11.372 -7.622 -17.855 1.00 94.44 77 HIS A C 1
ATOM 604 O O . HIS A 1 77 ? 10.970 -8.706 -18.273 1.00 94.44 77 HIS A O 1
ATOM 610 N N . LEU A 1 78 ? 11.348 -6.517 -18.606 1.00 95.56 78 LEU A N 1
ATOM 611 C CA . LEU A 1 78 ? 10.862 -6.512 -19.989 1.00 95.56 78 LEU A CA 1
ATOM 612 C C . LEU A 1 78 ? 11.708 -7.405 -20.913 1.00 95.56 78 LEU A C 1
ATOM 614 O O . LEU A 1 78 ? 11.149 -8.063 -21.787 1.00 95.56 78 LEU A O 1
ATOM 618 N N . ILE A 1 79 ? 13.033 -7.446 -20.721 1.00 96.88 79 ILE A N 1
ATOM 619 C CA . ILE A 1 79 ? 13.922 -8.349 -21.473 1.00 96.88 79 ILE A CA 1
ATOM 620 C C . ILE A 1 79 ? 13.601 -9.799 -21.120 1.00 96.88 79 ILE A C 1
ATOM 622 O O . ILE A 1 79 ? 13.308 -10.583 -22.017 1.00 96.88 79 ILE A O 1
ATOM 626 N N . ASN A 1 80 ? 13.561 -10.127 -19.825 1.00 96.56 80 ASN A N 1
ATOM 627 C CA . ASN A 1 80 ? 13.264 -11.484 -19.366 1.00 96.56 80 ASN A CA 1
ATOM 628 C C . ASN A 1 80 ? 11.915 -11.988 -19.902 1.00 96.56 80 ASN A C 1
ATOM 630 O O . ASN A 1 80 ? 11.809 -13.137 -20.309 1.00 96.56 80 ASN A O 1
ATOM 634 N N . TYR A 1 81 ? 10.894 -11.127 -19.932 1.00 96.00 81 TYR A N 1
ATOM 635 C CA . TYR A 1 81 ? 9.593 -11.457 -20.515 1.00 96.00 81 TYR A CA 1
ATOM 636 C C . TYR A 1 81 ? 9.672 -11.728 -22.024 1.00 96.00 81 TYR A C 1
ATOM 638 O O . TYR A 1 81 ? 8.983 -12.611 -22.515 1.00 96.00 81 TYR A O 1
ATOM 646 N N . SER A 1 82 ? 10.502 -10.987 -22.765 1.00 96.44 82 SER A N 1
ATOM 647 C CA . SER A 1 82 ? 10.667 -11.192 -24.212 1.00 96.44 82 SER A CA 1
ATOM 648 C C . SER A 1 82 ? 11.436 -12.465 -24.583 1.00 96.44 82 SER A C 1
ATOM 650 O O . SER A 1 82 ? 11.366 -12.905 -25.728 1.00 96.44 82 SER A O 1
ATOM 652 N N . GLU A 1 83 ? 12.185 -13.023 -23.632 1.00 94.25 83 GLU A N 1
ATOM 653 C CA . GLU A 1 83 ? 13.008 -14.225 -23.803 1.00 94.25 83 GLU A CA 1
ATOM 654 C C . GLU A 1 83 ? 12.327 -15.505 -23.284 1.00 94.25 83 GLU A C 1
ATOM 656 O O . GLU A 1 83 ? 12.827 -16.601 -23.548 1.00 94.25 83 GLU A O 1
ATOM 661 N N . ALA A 1 84 ? 11.218 -15.367 -22.547 1.00 80.69 84 ALA A N 1
ATOM 662 C CA . ALA A 1 84 ? 10.398 -16.459 -22.016 1.00 80.69 84 ALA A CA 1
ATOM 663 C C . ALA A 1 84 ? 9.401 -16.994 -23.056 1.00 80.69 84 ALA A C 1
ATOM 665 O O . ALA A 1 84 ? 9.197 -18.231 -23.072 1.00 80.69 84 ALA A O 1
#

pLDDT: mean 92.99, std 4.26, range [80.69, 98.0]

Secondary structure (DSSP, 8-state):
-HHHHHHHHHT------S---HHHHHHHHHT--SHHHHHHHHHHHHTTSSHHHHHHHHHHHHHHHHHH--HHHHHHHHHHHHH-